Protein AF-A0A6M2CZ89-F1 (afdb_monomer)

Organism: Rhipicephalus microplus (NCBI:txid6941)

InterPro domains:
  IPR013087 Zinc finger C2H2-type [PF00096] (22-44)
  IPR013087 Zinc finger C2H2-type [PF00096] (50-72)
  IPR013087 Zinc finger C2H2-type [PF00096] (78-100)
  IPR013087 Zinc finger C2H2-type [PF00096] (106-126)
  IPR013087 Zinc finger C2H2-type [PS00028] (24-44)
  IPR013087 Zinc finger C2H2-type [PS00028] (52-72)
  IPR013087 Zinc finger C2H2-type [PS00028] (80-100)
  IPR013087 Zinc finger C2H2-type [PS50157] (22-49)
  IPR013087 Zinc finger C2H2-type [PS50157] (50-77)
  IPR013087 Zinc finger C2H2-type [PS50157] (78-105)
  IPR013087 Zinc finger C2H2-type [SM00355] (22-44)
  IPR013087 Zinc finger C2H2-type [SM00355] (50-72)
  IPR013087 Zinc finger C2H2-type [SM00355] (78-100)
  IPR013087 Zinc finger C2H2-type [SM00355] (106-126)
  IPR036236 Zinc finger C2H2 superfamily [SSF57667] (21-72)
  IPR036236 Zinc finger C2H2 superfamily [SSF57667] (58-115)

Sequence (134 aa):
SRIRRVMRVHLRKHTGEEPPTFPCHLCPAVFNHDCDLKRHLRSHIGERPYSCTHCTSSFTQRCHLKVHLRTHTGERPYSCVYCPASFTSKYTLTTHLRGHTGERPFSCVHCGSTFMKKYNLKMHI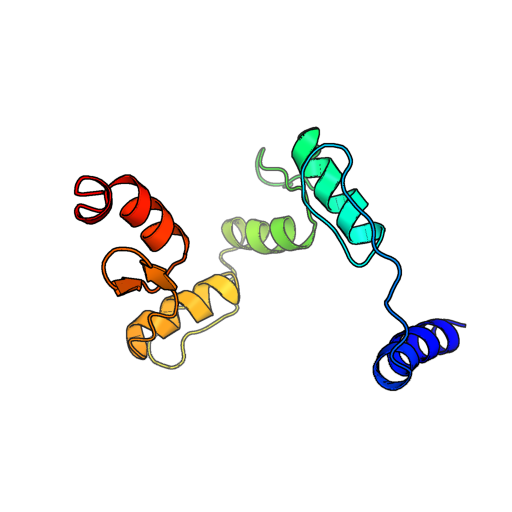SRCPALKES

Radius of gyration: 20.23 Å; Cα contacts (8 Å, |Δi|>4): 137; chains: 1; bounding box: 37×48×46 Å

Solvent-accessible surface area (backbone atoms only — not comparable to full-atom values): 8166 Å² total; per-residue (Å²): 109,75,63,60,56,51,50,56,61,55,50,44,77,74,66,77,57,81,72,71,71,32,70,47,94,88,48,96,54,71,27,80,42,67,70,56,38,59,55,51,51,29,71,78,76,66,50,40,87,32,66,48,95,88,50,93,56,58,20,74,42,66,69,57,38,57,44,52,52,25,74,78,72,66,51,43,89,33,67,49,94,88,49,95,56,57,21,59,39,68,68,61,39,58,54,52,50,24,71,77,72,64,50,43,89,35,64,39,92,74,72,65,54,66,23,69,42,66,67,58,42,57,61,44,62,81,65,39,69,61,66,76,79,108

Foldseek 3Di:
DVVVVVVVVVVCVVPVDDQDWDADPVDRDIHRDPVVNVLVVCVVVVDFPAADPVDRDGHSDPVVNQLVVCVVVVDFPAAAPVDRDGHSDPVVNQLVVCVVVVDFPDADPQPRDTHSDPVVNVVCNVVPPSVVVD

pLDDT: mean 90.33, std 11.33, range [54.0, 98.19]

Secondary structure (DSSP, 8-state):
-HHHHHHHHHHTTTS-PPPPPEE-SSSS-EESSHHHHHHHHHHHHT---EE-SSSS-EESSHHHHHHHHHHHH----EE-SSSS-EESSHHHHHHHHHHHH----EE-TTT--EESSHHHHHHHHTT-GGGS--

Mean predicted aligned error: 7.56 Å

Nearest PDB structures (foldseek):
  2i13-assembly1_A  TM=8.515E-01  e=3.099E-13  Mus musculus
  2i13-assembly2_B  TM=7.949E-01  e=3.777E-13  Mus musculus
  7eyi-assembly1_G  TM=7.674E-01  e=8.402E-12  Homo sapiens
  6ml6-assembly1_A  TM=7.335E-01  e=3.563E-12  Mus musculus
  5wjq-assembly1_D  TM=7.176E-01  e=6.945E-11  Mus musculus

Structure (mmCIF, N/CA/C/O backbone):
data_AF-A0A6M2CZ89-F1
#
_entry.id   AF-A0A6M2CZ89-F1
#
loop_
_atom_site.group_PDB
_atom_site.id
_atom_site.type_symbol
_atom_site.label_atom_id
_atom_site.label_alt_id
_atom_site.label_comp_id
_atom_site.label_asym_id
_atom_site.label_entity_id
_atom_s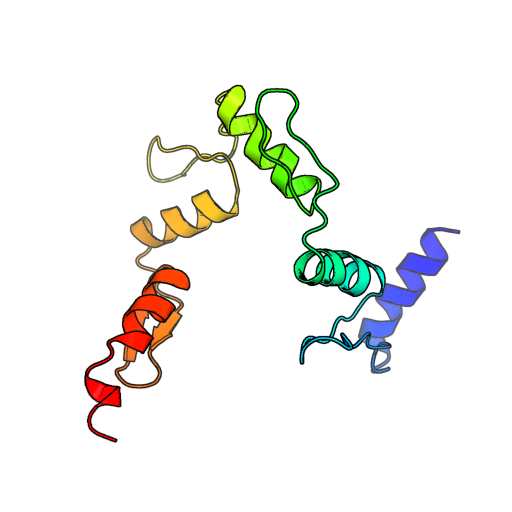ite.label_seq_id
_atom_site.pdbx_PDB_ins_code
_atom_site.Cartn_x
_atom_site.Cartn_y
_atom_site.Cartn_z
_atom_site.occupancy
_atom_site.B_iso_or_equiv
_atom_site.auth_seq_id
_atom_site.auth_comp_id
_atom_site.auth_asym_id
_atom_site.auth_atom_id
_atom_site.pdbx_PDB_model_num
ATOM 1 N N . SER A 1 1 ? -0.271 11.711 -32.537 1.00 56.84 1 SER A N 1
ATOM 2 C CA . SER A 1 1 ? -0.723 12.602 -31.447 1.00 56.84 1 SER A CA 1
ATOM 3 C C . SER A 1 1 ? -1.173 11.783 -30.238 1.00 56.84 1 SER A C 1
ATOM 5 O O . SER A 1 1 ? -1.659 10.665 -30.404 1.00 56.84 1 SER A O 1
ATOM 7 N N . ARG A 1 2 ? -1.014 12.321 -29.018 1.00 63.44 2 ARG A N 1
ATOM 8 C CA . ARG A 1 2 ? -1.422 11.686 -27.742 1.00 63.44 2 ARG A CA 1
ATOM 9 C C . ARG A 1 2 ? -2.893 11.238 -27.755 1.00 63.44 2 ARG A C 1
ATOM 11 O O . ARG A 1 2 ? -3.210 10.163 -27.259 1.00 63.44 2 ARG A O 1
ATOM 18 N N . ILE A 1 3 ? -3.743 12.009 -28.434 1.00 65.25 3 ILE A N 1
ATOM 19 C CA . ILE A 1 3 ? -5.179 11.763 -28.624 1.00 65.25 3 ILE A CA 1
ATOM 20 C C . ILE A 1 3 ? -5.444 10.457 -29.392 1.00 65.25 3 ILE A C 1
ATOM 22 O O . ILE A 1 3 ? -6.240 9.645 -28.937 1.00 65.25 3 ILE A O 1
ATOM 26 N N . ARG A 1 4 ? -4.717 10.178 -30.488 1.00 63.88 4 ARG A N 1
ATOM 27 C CA . ARG A 1 4 ? -4.871 8.916 -31.247 1.00 63.88 4 ARG A CA 1
ATOM 28 C C . ARG A 1 4 ? -4.528 7.676 -30.412 1.00 63.88 4 ARG A C 1
ATOM 30 O O . ARG A 1 4 ? -5.165 6.641 -30.568 1.00 63.88 4 ARG A O 1
ATOM 37 N N . ARG A 1 5 ? -3.539 7.770 -29.511 1.00 64.19 5 ARG A N 1
ATOM 38 C CA . ARG A 1 5 ? -3.163 6.660 -28.614 1.00 64.19 5 ARG A CA 1
ATOM 39 C C . ARG A 1 5 ? -4.236 6.409 -27.552 1.00 64.19 5 ARG A C 1
ATOM 41 O O . ARG A 1 5 ? -4.552 5.255 -27.296 1.00 64.19 5 ARG A O 1
ATOM 48 N N . VAL A 1 6 ? -4.801 7.470 -26.972 1.00 70.31 6 VAL A N 1
ATOM 49 C CA . VAL A 1 6 ? -5.890 7.369 -25.984 1.00 70.31 6 VAL A CA 1
ATOM 50 C C . VAL A 1 6 ? -7.164 6.818 -26.628 1.00 70.31 6 VAL A C 1
ATOM 52 O O . VAL A 1 6 ? -7.731 5.869 -26.098 1.00 70.31 6 VAL A O 1
ATOM 55 N N . MET A 1 7 ? -7.549 7.328 -27.804 1.00 69.75 7 MET A N 1
ATOM 56 C CA . MET A 1 7 ? -8.688 6.819 -28.580 1.00 69.75 7 MET A CA 1
ATOM 57 C C . MET A 1 7 ? -8.532 5.333 -28.914 1.00 69.75 7 MET A C 1
ATOM 59 O O . MET A 1 7 ? -9.449 4.564 -28.673 1.00 69.75 7 MET A O 1
ATOM 63 N N . ARG A 1 8 ? -7.355 4.883 -29.372 1.00 66.94 8 ARG A N 1
ATOM 64 C CA . ARG A 1 8 ? -7.114 3.457 -29.664 1.00 66.94 8 ARG A CA 1
ATOM 65 C C . ARG A 1 8 ? -7.288 2.557 -28.434 1.00 66.94 8 ARG A C 1
ATOM 67 O O . ARG A 1 8 ? -7.810 1.459 -28.554 1.00 66.94 8 ARG A O 1
ATOM 74 N N . VAL A 1 9 ? -6.852 3.009 -27.256 1.00 66.88 9 VAL A N 1
ATOM 75 C CA . VAL A 1 9 ? -7.020 2.257 -25.997 1.00 66.88 9 VAL A CA 1
ATOM 76 C C . VAL A 1 9 ? -8.476 2.279 -25.521 1.00 66.88 9 VAL A C 1
ATOM 78 O O . VAL A 1 9 ? -8.957 1.280 -24.999 1.00 66.88 9 VAL A O 1
ATOM 81 N N . HIS A 1 10 ? -9.181 3.395 -25.711 1.00 71.00 10 HIS A N 1
ATOM 82 C CA . HIS A 1 10 ? -10.603 3.522 -25.397 1.00 71.00 10 HIS A CA 1
ATOM 83 C C . HIS A 1 10 ? -11.468 2.623 -26.294 1.00 71.00 10 HIS A C 1
ATOM 85 O O . HIS A 1 10 ? -12.291 1.875 -25.780 1.00 71.00 10 HIS A O 1
ATOM 91 N N . LEU A 1 11 ? -11.221 2.628 -27.608 1.00 67.75 11 LEU A N 1
ATOM 92 C CA . LEU A 1 11 ? -11.979 1.846 -28.590 1.00 67.75 11 LEU A CA 1
ATOM 93 C C . LEU A 1 11 ? -11.863 0.331 -28.361 1.00 67.75 11 LEU A C 1
ATOM 95 O O . LEU A 1 11 ? -12.849 -0.372 -28.536 1.00 67.75 11 LEU A O 1
ATOM 99 N N . ARG A 1 12 ? -10.731 -0.165 -27.839 1.00 69.44 12 ARG A N 1
ATOM 100 C CA . ARG A 1 12 ? -10.567 -1.581 -27.445 1.00 69.44 12 ARG A CA 1
ATOM 101 C C . ARG A 1 12 ? -11.551 -2.055 -26.374 1.00 69.44 12 ARG A C 1
ATOM 103 O O . ARG A 1 12 ? -11.810 -3.246 -26.279 1.00 69.44 12 ARG A O 1
ATOM 110 N N . LYS A 1 13 ? -12.122 -1.145 -25.575 1.00 66.50 13 LYS A N 1
ATOM 111 C CA . LYS A 1 13 ? -13.181 -1.495 -24.611 1.00 66.50 13 LYS A CA 1
ATOM 112 C C . LYS A 1 13 ? -14.531 -1.762 -25.277 1.00 66.50 13 LYS A C 1
ATOM 114 O O . LYS A 1 13 ? -15.396 -2.350 -24.642 1.00 66.50 13 LYS A O 1
ATOM 119 N N . HIS A 1 14 ? -14.709 -1.310 -26.516 1.00 70.19 14 HIS A N 1
ATOM 120 C CA . HIS A 1 14 ? -15.950 -1.440 -27.273 1.00 70.19 14 HIS A CA 1
ATOM 121 C C . HIS A 1 14 ? -15.878 -2.531 -28.350 1.00 70.19 14 HIS A C 1
ATOM 123 O O . HIS A 1 14 ? -16.919 -3.030 -28.756 1.00 70.19 14 HIS A O 1
ATOM 129 N N . THR A 1 15 ? -14.681 -2.914 -28.807 1.00 69.06 15 THR A N 1
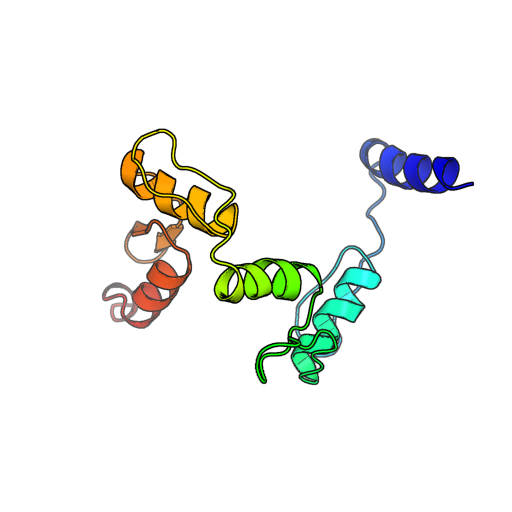ATOM 130 C CA . THR A 1 15 ? -14.503 -3.793 -29.978 1.00 69.06 15 THR A CA 1
ATOM 131 C C . THR A 1 15 ? -14.283 -5.273 -29.661 1.00 69.06 15 THR A C 1
ATOM 133 O O . THR A 1 15 ? -14.170 -6.062 -30.590 1.00 69.06 15 THR A O 1
ATOM 136 N N . GLY A 1 16 ? -14.207 -5.677 -28.386 1.00 65.12 16 GLY A N 1
ATOM 137 C CA . GLY A 1 16 ? -14.049 -7.090 -28.000 1.00 65.12 16 GLY A CA 1
ATOM 138 C C . GLY A 1 16 ? -12.713 -7.739 -28.400 1.00 65.12 16 GLY A C 1
ATOM 139 O O . GLY A 1 16 ? -12.527 -8.926 -28.161 1.00 65.12 16 GLY A O 1
ATOM 140 N N . GLU A 1 17 ? -11.777 -6.981 -28.980 1.00 71.06 17 GLU A N 1
ATOM 141 C CA . GLU A 1 17 ? -10.423 -7.458 -29.271 1.00 71.06 17 GLU A CA 1
ATOM 142 C C . GLU A 1 17 ? -9.673 -7.731 -27.964 1.00 71.06 17 G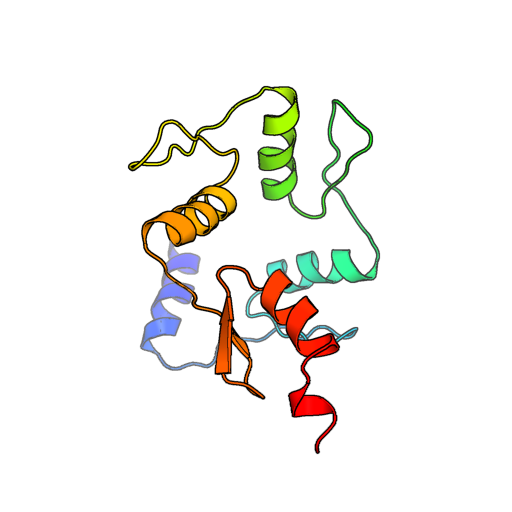LU A C 1
ATOM 144 O O . GLU A 1 17 ? -9.474 -6.817 -27.151 1.00 71.06 17 GLU A O 1
ATOM 149 N N . GLU A 1 18 ? -9.219 -8.972 -27.771 1.00 68.25 18 GLU A N 1
ATOM 150 C CA . GLU A 1 18 ? -8.368 -9.300 -26.632 1.00 68.25 18 GLU A CA 1
ATOM 151 C C . GLU A 1 18 ? -7.066 -8.483 -26.705 1.00 68.25 18 GLU A C 1
ATOM 153 O O . GLU A 1 18 ? -6.347 -8.511 -27.711 1.00 68.25 18 GLU A O 1
ATOM 158 N N . PRO A 1 19 ? -6.750 -7.690 -25.667 1.00 74.06 19 PRO A N 1
ATOM 159 C CA . PRO A 1 19 ? -5.564 -6.857 -25.683 1.00 74.06 19 PRO A CA 1
ATOM 160 C C . PRO A 1 19 ? -4.296 -7.724 -25.646 1.00 74.06 19 PRO A C 1
ATOM 162 O O . PRO A 1 19 ? -4.279 -8.759 -24.982 1.00 74.06 19 PRO A O 1
ATOM 165 N N . PRO A 1 20 ? -3.198 -7.281 -26.289 1.00 81.12 20 PRO A N 1
ATOM 166 C CA . PRO A 1 20 ? -1.928 -7.988 -26.206 1.00 81.12 20 PRO A CA 1
ATOM 167 C C . PRO A 1 20 ? -1.486 -8.113 -24.747 1.00 81.12 20 PRO A C 1
ATOM 169 O O . PRO A 1 20 ? -1.457 -7.121 -24.009 1.00 81.12 20 PRO A O 1
ATOM 172 N N . THR A 1 21 ? -1.140 -9.336 -24.357 1.00 91.12 21 THR A N 1
ATOM 173 C CA . THR A 1 21 ? -0.639 -9.673 -23.027 1.00 91.12 21 THR A CA 1
ATOM 174 C C . THR A 1 21 ? 0.887 -9.764 -23.032 1.00 91.12 21 THR A C 1
ATOM 176 O O . THR A 1 21 ? 1.530 -9.982 -24.057 1.00 91.12 21 THR A O 1
ATOM 179 N N . PHE A 1 22 ? 1.480 -9.550 -21.863 1.00 93.38 22 PHE A N 1
ATOM 180 C CA . PHE A 1 22 ? 2.920 -9.498 -21.643 1.00 93.38 22 PHE A CA 1
ATOM 181 C C . PHE A 1 22 ? 3.258 -10.454 -20.491 1.00 93.38 22 PHE A C 1
ATOM 183 O O . PHE A 1 22 ? 3.198 -10.044 -19.326 1.00 93.38 22 PHE A O 1
ATOM 190 N N . PRO A 1 23 ? 3.536 -11.738 -20.774 1.00 94.94 23 PRO A N 1
ATOM 191 C CA . PRO A 1 23 ? 3.875 -12.716 -19.746 1.00 94.94 23 PRO A CA 1
ATOM 192 C C . PRO A 1 23 ? 5.283 -12.479 -19.190 1.00 94.94 23 PRO A C 1
ATOM 194 O O . PRO A 1 23 ? 6.205 -12.085 -19.907 1.00 94.94 23 PRO A O 1
ATOM 197 N N . CYS A 1 24 ? 5.462 -12.734 -17.896 1.00 96.12 24 CYS A N 1
ATOM 198 C CA . CYS A 1 24 ? 6.783 -12.826 -17.292 1.00 96.12 24 CYS A CA 1
ATOM 199 C C . CYS A 1 24 ? 7.413 -14.186 -17.615 1.00 96.12 24 CYS A C 1
ATOM 201 O O . CYS A 1 24 ? 6.757 -15.216 -17.533 1.00 96.12 24 CYS A O 1
ATOM 203 N N . HIS A 1 25 ? 8.704 -14.200 -17.944 1.00 94.94 25 HIS A N 1
ATOM 204 C CA . HIS A 1 25 ? 9.451 -15.438 -18.196 1.00 94.94 25 HIS A CA 1
ATOM 205 C C . HIS A 1 25 ? 10.021 -16.069 -16.912 1.00 94.94 25 HIS A C 1
ATOM 207 O O . HIS A 1 25 ? 10.519 -17.186 -16.950 1.00 94.94 25 HIS A O 1
ATOM 213 N N . LEU A 1 26 ? 9.963 -15.359 -15.778 1.00 95.94 26 LEU A N 1
ATOM 214 C CA . LEU A 1 26 ? 10.508 -15.801 -14.486 1.00 95.94 26 LEU A CA 1
ATOM 215 C C . LEU A 1 26 ? 9.427 -16.275 -13.505 1.00 95.94 26 LEU A C 1
ATOM 217 O O . LEU A 1 26 ? 9.748 -16.852 -12.468 1.00 95.94 26 LEU A O 1
ATOM 221 N N . CYS A 1 27 ? 8.148 -16.005 -13.781 1.00 96.25 27 CYS A N 1
ATOM 222 C CA . CYS A 1 27 ? 7.031 -16.479 -12.968 1.00 96.25 27 CYS A CA 1
ATOM 223 C C . CYS A 1 27 ? 5.713 -16.491 -13.763 1.00 96.25 27 CYS A C 1
ATOM 225 O O . CYS A 1 27 ? 5.643 -15.874 -14.822 1.00 96.25 27 CYS A O 1
ATOM 227 N N . PRO A 1 28 ? 4.632 -17.098 -13.234 1.00 96.19 28 PRO A N 1
ATOM 228 C CA . PRO A 1 28 ? 3.335 -17.168 -13.920 1.00 96.19 28 PRO A CA 1
ATOM 229 C C . PRO A 1 28 ? 2.592 -15.829 -14.100 1.00 96.19 28 PRO A C 1
ATOM 231 O O . PRO A 1 28 ? 1.436 -15.824 -14.517 1.00 96.19 28 PRO A O 1
ATOM 234 N N . ALA A 1 29 ? 3.184 -14.689 -13.727 1.00 95.62 29 ALA A N 1
ATOM 235 C CA . ALA A 1 29 ? 2.511 -13.397 -13.806 1.00 95.62 29 ALA A CA 1
ATOM 236 C C . ALA A 1 29 ? 2.356 -12.926 -15.261 1.00 95.62 29 ALA A C 1
ATOM 238 O O . ALA A 1 29 ? 3.308 -12.949 -16.040 1.00 95.62 29 ALA A O 1
ATOM 239 N N . VAL A 1 30 ? 1.166 -12.423 -15.600 1.00 94.50 30 VAL A N 1
ATOM 240 C CA . VAL A 1 30 ? 0.841 -11.866 -16.920 1.00 94.50 30 VAL A CA 1
ATOM 241 C C . VAL A 1 30 ? 0.359 -10.427 -16.763 1.00 94.50 30 VAL A C 1
ATOM 243 O O . VAL A 1 30 ? -0.395 -10.109 -15.842 1.00 94.50 30 VAL A O 1
ATOM 246 N N . PHE A 1 31 ? 0.808 -9.546 -17.656 1.00 93.19 31 PHE A N 1
ATOM 247 C CA . PHE A 1 31 ? 0.517 -8.114 -17.619 1.00 93.19 31 PHE A CA 1
ATOM 248 C C . PHE A 1 31 ? -0.193 -7.656 -18.891 1.00 93.19 31 PHE A C 1
ATOM 250 O O . PHE A 1 31 ? 0.020 -8.204 -19.964 1.00 93.19 31 PHE A O 1
ATOM 257 N N . ASN A 1 32 ? -0.992 -6.595 -18.789 1.00 88.38 32 ASN A N 1
ATOM 258 C CA . ASN A 1 32 ? -1.709 -6.017 -19.936 1.00 88.38 32 ASN A CA 1
ATOM 259 C C . ASN A 1 32 ? -0.921 -4.886 -20.621 1.00 88.38 32 ASN A C 1
ATOM 261 O O . ASN A 1 32 ? -1.330 -4.360 -21.660 1.00 88.38 32 ASN A O 1
ATOM 265 N N . HIS A 1 33 ? 0.213 -4.486 -20.036 1.00 87.94 33 HIS A N 1
ATOM 266 C CA . HIS A 1 33 ? 1.099 -3.459 -20.570 1.00 87.94 33 HIS A CA 1
ATOM 267 C C . HIS A 1 33 ? 2.575 -3.832 -20.376 1.00 87.94 33 HIS A C 1
ATOM 269 O O . HIS A 1 33 ? 2.987 -4.248 -19.295 1.00 87.94 33 HIS A O 1
ATOM 275 N N . ASP A 1 34 ? 3.393 -3.571 -21.398 1.00 89.12 34 ASP A N 1
ATOM 276 C CA . ASP A 1 34 ? 4.855 -3.743 -21.364 1.00 89.12 34 ASP A CA 1
ATOM 277 C C . ASP A 1 34 ? 5.522 -2.982 -20.203 1.00 89.12 34 ASP A C 1
ATOM 279 O O . ASP A 1 34 ? 6.421 -3.495 -19.537 1.00 89.12 34 ASP A O 1
ATOM 283 N N . CYS A 1 35 ? 5.055 -1.767 -19.897 1.00 90.88 35 CYS A N 1
ATOM 284 C CA . CYS A 1 35 ? 5.599 -0.993 -18.780 1.00 90.88 35 CYS A CA 1
ATOM 285 C C . CYS A 1 35 ? 5.346 -1.657 -17.417 1.00 90.88 35 CYS A C 1
ATOM 287 O O . CYS A 1 35 ? 6.164 -1.507 -16.505 1.00 90.88 35 CYS A O 1
ATOM 289 N N . ASP A 1 36 ? 4.248 -2.403 -17.280 1.00 93.00 36 ASP A N 1
ATOM 290 C CA . ASP A 1 36 ? 3.935 -3.150 -16.067 1.00 93.00 36 ASP A CA 1
ATOM 291 C C . ASP A 1 36 ? 4.827 -4.382 -15.941 1.00 93.00 36 ASP A C 1
ATOM 293 O O . ASP A 1 36 ? 5.383 -4.597 -14.863 1.00 93.00 36 ASP A O 1
ATOM 297 N N . LEU A 1 37 ? 5.055 -5.108 -17.045 1.00 94.81 37 LEU A N 1
ATOM 298 C CA . LEU A 1 37 ? 6.013 -6.213 -17.095 1.00 94.81 37 LEU A CA 1
ATOM 299 C C . LEU A 1 37 ? 7.425 -5.731 -16.734 1.00 94.81 37 LEU A C 1
ATOM 301 O O . LEU A 1 37 ? 8.038 -6.272 -15.820 1.00 94.81 37 LEU A O 1
ATOM 305 N N . LYS A 1 38 ? 7.928 -4.663 -17.366 1.00 93.38 38 LYS A N 1
ATOM 306 C CA . LYS A 1 38 ? 9.256 -4.092 -17.062 1.00 93.38 38 LYS A CA 1
ATOM 307 C C . LYS A 1 38 ? 9.405 -3.716 -15.592 1.00 93.38 38 LYS A C 1
ATOM 309 O O . LYS A 1 38 ? 10.420 -4.002 -14.965 1.00 93.38 38 LYS A O 1
ATOM 314 N N . ARG A 1 39 ? 8.376 -3.093 -15.018 1.00 94.50 39 ARG A N 1
ATOM 315 C CA . ARG A 1 39 ? 8.345 -2.745 -13.594 1.00 94.50 39 ARG A CA 1
ATOM 316 C C . ARG A 1 39 ? 8.310 -3.980 -12.697 1.00 94.50 39 ARG A C 1
ATOM 318 O O . ARG A 1 39 ? 8.930 -3.962 -11.638 1.00 94.50 39 ARG A O 1
ATOM 325 N N . HIS A 1 40 ? 7.585 -5.019 -13.094 1.00 95.06 40 HIS A N 1
ATOM 326 C CA . HIS A 1 40 ? 7.547 -6.292 -12.388 1.00 95.06 40 HIS A CA 1
ATOM 327 C C . HIS A 1 40 ? 8.898 -7.014 -12.433 1.00 95.06 40 HIS A C 1
ATOM 329 O O . HIS A 1 40 ? 9.336 -7.502 -11.395 1.00 95.06 40 HIS A O 1
ATOM 335 N N . LEU A 1 41 ? 9.602 -7.008 -13.568 1.00 95.75 41 LEU A N 1
ATOM 336 C CA . LEU A 1 41 ? 10.922 -7.636 -13.701 1.00 95.75 41 LEU A CA 1
ATOM 337 C C . LEU A 1 41 ? 11.936 -7.098 -12.682 1.00 95.75 41 LEU A C 1
ATOM 339 O O . LEU A 1 41 ? 12.739 -7.866 -12.159 1.00 95.75 41 LEU A O 1
ATOM 343 N N . ARG A 1 42 ? 11.823 -5.824 -12.281 1.00 95.69 42 ARG A N 1
ATOM 344 C CA . ARG A 1 42 ? 12.628 -5.247 -11.188 1.00 95.69 42 ARG A CA 1
ATOM 345 C C . ARG A 1 42 ? 12.523 -6.016 -9.874 1.00 95.69 42 ARG A C 1
ATOM 347 O O . ARG A 1 42 ? 13.467 -6.020 -9.094 1.00 95.69 42 ARG A O 1
ATOM 354 N N . SER A 1 43 ? 11.382 -6.655 -9.612 1.00 93.81 43 SER A N 1
ATOM 355 C CA . SER A 1 43 ? 11.183 -7.459 -8.403 1.00 93.81 43 SER A CA 1
ATOM 356 C C . SER A 1 43 ? 11.95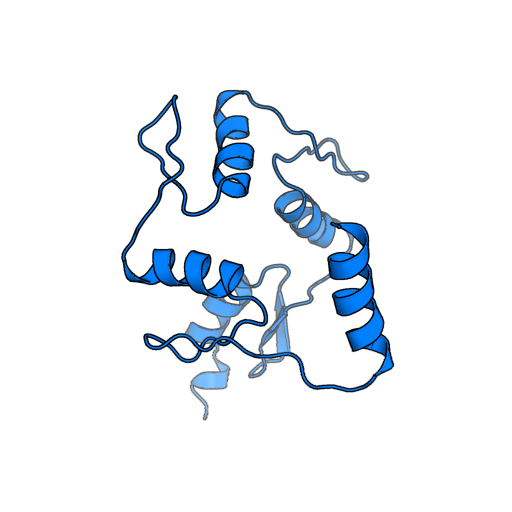8 -8.777 -8.417 1.00 93.81 43 SER A C 1
ATOM 358 O O . SER A 1 43 ? 12.291 -9.267 -7.345 1.00 93.81 43 SER A O 1
ATOM 360 N N . HIS A 1 44 ? 12.293 -9.308 -9.597 1.00 95.06 44 HIS A N 1
ATOM 361 C CA . HIS A 1 44 ? 13.116 -10.510 -9.722 1.00 95.06 44 HIS A CA 1
ATOM 362 C C . HIS A 1 44 ? 14.602 -10.213 -9.514 1.00 95.06 44 HIS A C 1
ATOM 364 O O . HIS A 1 44 ? 15.279 -10.951 -8.810 1.00 95.06 44 HIS A O 1
ATOM 370 N N . ILE A 1 45 ? 15.096 -9.115 -10.089 1.00 94.38 45 ILE A N 1
ATOM 371 C CA . ILE A 1 45 ? 16.517 -8.728 -10.013 1.00 94.38 45 ILE A CA 1
ATOM 372 C C . ILE A 1 45 ? 16.848 -7.832 -8.810 1.00 94.38 45 ILE A C 1
ATOM 374 O O . ILE A 1 45 ? 17.997 -7.453 -8.614 1.00 94.38 45 ILE A O 1
ATOM 378 N N . GLY A 1 46 ? 15.843 -7.442 -8.021 1.00 93.44 46 GLY A N 1
ATOM 379 C CA . GLY A 1 46 ? 16.023 -6.569 -6.859 1.00 93.44 46 GLY A CA 1
ATOM 380 C C . GLY A 1 46 ? 16.336 -5.104 -7.192 1.00 93.44 46 GLY A C 1
ATOM 381 O O . GLY A 1 46 ? 16.743 -4.356 -6.305 1.00 93.44 46 GLY A O 1
ATOM 382 N N . GLU A 1 47 ? 16.129 -4.661 -8.436 1.00 95.75 47 GLU A N 1
ATOM 383 C CA . GLU A 1 47 ? 16.417 -3.289 -8.864 1.00 95.75 47 GLU A CA 1
ATOM 384 C C . GLU A 1 47 ? 15.465 -2.294 -8.179 1.00 95.75 47 GLU A C 1
ATOM 386 O O . GLU A 1 47 ? 14.238 -2.375 -8.296 1.00 95.75 47 GLU A O 1
ATOM 391 N N . ARG A 1 48 ? 16.023 -1.302 -7.477 1.00 96.00 48 ARG A N 1
ATOM 392 C CA . ARG A 1 48 ? 15.258 -0.273 -6.751 1.00 96.00 48 ARG A CA 1
ATOM 393 C C . ARG A 1 48 ? 15.736 1.129 -7.149 1.00 96.00 48 ARG A C 1
ATOM 395 O O . ARG A 1 48 ? 16.413 1.770 -6.355 1.00 96.00 48 ARG A O 1
ATOM 402 N N . PRO A 1 49 ? 15.368 1.633 -8.346 1.00 95.94 49 PRO A N 1
ATOM 403 C CA . PRO A 1 49 ? 15.950 2.858 -8.915 1.00 95.94 49 PRO A CA 1
ATOM 404 C C . PRO A 1 49 ? 15.624 4.150 -8.160 1.00 95.94 49 PRO A C 1
ATOM 406 O O . PRO A 1 49 ? 16.166 5.205 -8.471 1.00 95.94 49 PRO A O 1
ATOM 409 N N . TYR A 1 50 ? 14.662 4.111 -7.237 1.00 97.75 50 TYR A N 1
ATOM 410 C CA . TYR A 1 50 ? 14.150 5.299 -6.566 1.00 97.75 50 TYR A CA 1
ATOM 411 C C . TYR A 1 50 ? 14.626 5.328 -5.117 1.00 97.75 50 TYR A C 1
ATOM 413 O O . TYR A 1 50 ? 13.963 4.772 -4.241 1.00 97.75 50 TYR A O 1
ATOM 421 N N . SER A 1 51 ? 15.757 5.978 -4.876 1.00 97.94 51 SER A N 1
ATOM 422 C CA . SER A 1 51 ? 16.377 6.089 -3.552 1.00 97.94 51 SER A CA 1
ATOM 423 C C . SER A 1 51 ? 15.828 7.267 -2.749 1.00 97.94 51 SER A C 1
ATOM 425 O O . SER A 1 51 ? 15.470 8.307 -3.305 1.00 97.94 51 SER A O 1
ATOM 427 N N . CYS A 1 52 ? 15.747 7.102 -1.431 1.00 98.06 52 CYS A N 1
ATOM 428 C CA . CYS A 1 52 ? 15.450 8.183 -0.504 1.00 98.06 52 CYS A CA 1
ATOM 429 C C . CYS A 1 52 ? 16.683 9.069 -0.302 1.00 98.06 52 CYS A C 1
ATOM 431 O O . CYS A 1 52 ? 17.802 8.579 -0.206 1.00 98.06 52 CYS A O 1
ATOM 433 N N . THR A 1 53 ? 16.472 10.380 -0.206 1.00 97.06 53 THR A N 1
ATOM 434 C CA . THR A 1 53 ? 17.535 11.358 0.072 1.00 97.06 53 THR A CA 1
ATOM 435 C C . THR A 1 53 ? 17.849 11.494 1.562 1.00 97.06 53 THR A C 1
ATOM 437 O O . THR A 1 53 ? 18.865 12.077 1.915 1.00 97.06 53 THR A O 1
ATOM 440 N N . HIS A 1 54 ? 16.983 10.980 2.440 1.00 96.62 54 HIS A N 1
ATOM 441 C CA . HIS A 1 54 ? 17.104 11.121 3.896 1.00 96.62 54 HIS A CA 1
ATOM 442 C C . HIS A 1 54 ? 17.506 9.821 4.609 1.00 96.62 54 HIS A C 1
ATOM 444 O O . HIS A 1 54 ? 17.787 9.844 5.804 1.00 96.62 54 HIS A O 1
ATOM 450 N N . CYS A 1 55 ? 17.501 8.678 3.918 1.00 97.12 55 CYS A N 1
ATOM 451 C CA . CYS A 1 55 ? 17.914 7.389 4.474 1.00 97.12 55 CYS A CA 1
ATOM 452 C C . CYS A 1 55 ? 18.331 6.411 3.364 1.00 97.12 55 CYS A C 1
ATOM 454 O O . CYS A 1 55 ? 18.208 6.707 2.181 1.00 97.12 55 CYS A O 1
ATOM 456 N N . THR A 1 56 ? 18.767 5.207 3.738 1.00 97.12 56 THR A N 1
ATOM 457 C CA . THR A 1 56 ? 19.229 4.161 2.804 1.00 97.12 56 THR A CA 1
ATOM 458 C C . THR A 1 56 ? 18.097 3.427 2.069 1.00 97.12 56 THR A C 1
ATOM 460 O O . THR A 1 56 ? 18.346 2.548 1.240 1.00 97.12 56 THR A O 1
ATOM 463 N N . SER A 1 57 ? 16.834 3.767 2.348 1.00 97.56 57 SER A N 1
ATOM 464 C CA . SER A 1 57 ? 15.686 3.104 1.727 1.00 97.56 57 SER A CA 1
ATOM 465 C C . SER A 1 57 ? 15.596 3.422 0.238 1.00 97.56 57 SER A C 1
ATOM 467 O O . SER A 1 57 ? 15.610 4.580 -0.168 1.00 97.56 57 SER A O 1
ATOM 469 N N . SER A 1 58 ? 15.412 2.386 -0.577 1.00 97.31 58 SER A N 1
ATOM 470 C CA . SER A 1 58 ? 15.190 2.514 -2.022 1.00 97.31 58 SER A CA 1
ATOM 471 C C . SER A 1 58 ? 13.910 1.797 -2.442 1.00 97.31 58 SER A C 1
ATOM 473 O O . SER A 1 58 ? 13.426 0.909 -1.741 1.00 97.31 58 SER A O 1
ATOM 475 N N . PHE A 1 59 ? 13.321 2.150 -3.582 1.00 96.94 59 PHE A N 1
ATOM 476 C CA . PHE A 1 59 ? 12.020 1.641 -4.024 1.00 96.94 59 PHE A CA 1
ATOM 477 C C . PHE A 1 59 ? 12.031 1.263 -5.504 1.00 96.94 59 PHE A C 1
ATOM 479 O O . PHE A 1 59 ? 12.7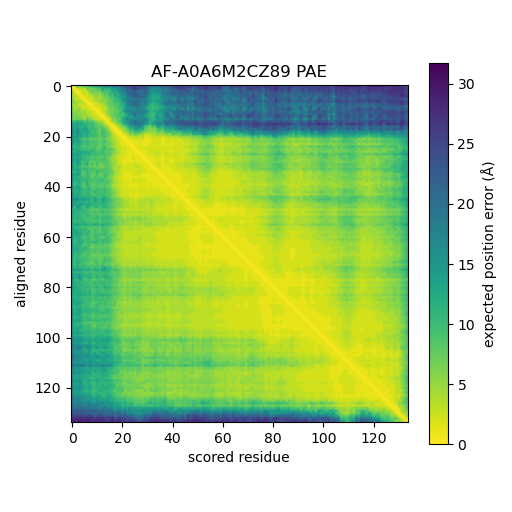26 1.862 -6.318 1.00 96.94 59 PHE A O 1
ATOM 486 N N . THR A 1 60 ? 11.201 0.285 -5.870 1.00 95.81 60 THR A N 1
ATOM 487 C CA . THR A 1 60 ? 11.005 -0.151 -7.265 1.00 95.81 60 THR A CA 1
ATOM 488 C C . THR A 1 60 ? 10.141 0.823 -8.076 1.00 95.81 60 THR A C 1
ATOM 490 O O . THR A 1 60 ? 10.153 0.793 -9.310 1.00 95.81 60 THR A O 1
ATOM 493 N N . GLN A 1 61 ? 9.381 1.695 -7.394 1.00 94.88 61 GLN A N 1
ATOM 494 C CA . GLN A 1 61 ? 8.446 2.647 -7.998 1.00 94.88 61 GLN A CA 1
ATOM 495 C C . GLN A 1 61 ? 8.524 4.030 -7.343 1.00 94.88 61 GLN A C 1
ATOM 497 O O . GLN A 1 61 ? 8.570 4.150 -6.117 1.00 94.88 61 GLN A O 1
ATOM 502 N N . ARG A 1 62 ? 8.412 5.084 -8.161 1.00 95.50 62 ARG A N 1
ATOM 503 C CA . ARG A 1 62 ? 8.434 6.485 -7.709 1.00 95.50 62 ARG A CA 1
ATOM 504 C C . ARG A 1 62 ? 7.292 6.834 -6.750 1.00 95.50 62 ARG A C 1
ATOM 506 O O . ARG A 1 62 ? 7.489 7.615 -5.825 1.00 95.50 62 ARG A O 1
ATOM 513 N N . CYS A 1 63 ? 6.097 6.272 -6.945 1.00 94.62 63 CYS A N 1
ATOM 514 C CA . CYS A 1 63 ? 4.958 6.516 -6.052 1.00 94.62 63 CYS A CA 1
ATOM 515 C C . CYS A 1 63 ? 5.217 6.000 -4.628 1.00 94.62 63 CYS A C 1
ATOM 517 O O . CYS A 1 63 ? 4.827 6.659 -3.668 1.00 94.62 63 CYS A O 1
ATOM 519 N N . HIS A 1 64 ? 5.917 4.870 -4.488 1.00 96.25 64 HIS A N 1
ATOM 520 C CA . HIS A 1 64 ? 6.295 4.321 -3.187 1.00 96.25 64 HIS A CA 1
ATOM 521 C C . HIS A 1 64 ? 7.335 5.202 -2.498 1.00 96.25 64 HIS A C 1
ATOM 523 O O . HIS A 1 64 ? 7.163 5.504 -1.322 1.00 96.25 64 HIS A O 1
ATOM 529 N N . LEU A 1 65 ? 8.333 5.702 -3.240 1.00 97.56 65 LEU A N 1
ATOM 530 C CA . LEU A 1 65 ? 9.264 6.705 -2.717 1.00 97.56 65 LEU A CA 1
ATOM 531 C C . LEU A 1 65 ? 8.514 7.961 -2.245 1.00 97.56 65 LEU A C 1
ATOM 533 O O . LEU A 1 65 ? 8.747 8.425 -1.138 1.00 97.56 65 LEU A O 1
ATOM 537 N N . LYS A 1 66 ? 7.565 8.487 -3.032 1.00 96.81 66 LYS A N 1
ATOM 538 C CA . LYS A 1 66 ? 6.787 9.678 -2.644 1.00 96.81 66 LYS A CA 1
ATOM 539 C C . LYS A 1 66 ? 6.012 9.472 -1.339 1.00 96.81 66 LYS A C 1
ATOM 541 O O . LYS A 1 66 ? 6.002 10.360 -0.497 1.00 96.81 66 LYS A O 1
ATOM 546 N N . VAL A 1 67 ? 5.362 8.319 -1.166 1.00 97.19 67 VAL A N 1
ATOM 547 C CA . VAL A 1 67 ? 4.666 7.995 0.091 1.00 97.19 67 VAL A CA 1
ATOM 548 C C . VAL A 1 67 ? 5.662 7.818 1.236 1.00 97.19 67 VAL A C 1
ATOM 550 O O . VAL A 1 67 ? 5.383 8.268 2.340 1.00 97.19 67 VAL A O 1
ATOM 553 N N . HIS A 1 68 ? 6.818 7.204 0.984 1.00 97.12 68 HIS A N 1
ATOM 554 C CA . HIS A 1 68 ? 7.874 7.061 1.981 1.00 97.12 68 HIS A CA 1
ATOM 555 C C . HIS A 1 68 ? 8.438 8.410 2.431 1.00 97.12 68 HIS A C 1
ATOM 557 O O . HIS A 1 68 ? 8.593 8.612 3.622 1.00 97.12 68 HIS A O 1
ATOM 563 N N . LEU A 1 69 ? 8.665 9.372 1.533 1.00 97.81 69 LEU A N 1
ATOM 564 C CA . LEU A 1 69 ? 9.172 10.698 1.916 1.00 97.81 69 LEU A CA 1
ATOM 565 C C . LEU A 1 69 ? 8.280 11.399 2.955 1.00 97.81 69 LEU A C 1
ATOM 567 O O . LEU A 1 69 ? 8.777 12.153 3.787 1.00 97.81 69 LEU A O 1
ATOM 571 N N . ARG A 1 70 ? 6.983 11.075 2.992 1.00 97.38 70 ARG A N 1
ATOM 572 C CA . ARG A 1 70 ? 6.058 11.569 4.020 1.00 97.38 70 ARG A CA 1
ATOM 573 C C . ARG A 1 70 ? 6.383 11.094 5.435 1.00 97.38 70 ARG A C 1
ATOM 575 O O . ARG A 1 70 ? 5.947 11.722 6.390 1.00 97.38 70 ARG A O 1
ATOM 582 N N . THR A 1 71 ? 7.139 10.008 5.601 1.00 96.25 71 THR A N 1
ATOM 583 C CA . THR A 1 71 ? 7.609 9.576 6.926 1.00 96.25 71 THR A CA 1
ATOM 584 C C . THR A 1 71 ? 8.707 10.480 7.468 1.00 96.25 71 THR A C 1
ATOM 586 O O . THR A 1 71 ? 8.882 10.535 8.677 1.00 96.25 71 THR A O 1
ATOM 589 N N . HIS A 1 72 ? 9.428 11.188 6.595 1.00 97.19 72 HIS A N 1
ATOM 590 C CA . HIS A 1 72 ? 10.422 12.180 7.001 1.00 97.19 72 HIS A CA 1
ATOM 591 C C . HIS A 1 72 ? 9.782 13.544 7.270 1.00 97.19 72 HIS A C 1
ATOM 593 O O . HIS A 1 72 ? 10.173 14.220 8.212 1.00 97.19 72 HIS A O 1
ATOM 599 N N . THR A 1 73 ? 8.781 13.939 6.477 1.00 96.12 73 THR A N 1
ATOM 600 C CA . THR A 1 73 ? 8.114 15.245 6.630 1.00 96.12 73 THR A CA 1
ATOM 601 C C . THR A 1 73 ? 6.962 15.243 7.633 1.00 96.12 73 THR A C 1
ATOM 603 O O . THR A 1 73 ? 6.510 16.305 8.045 1.00 96.12 73 THR A O 1
ATOM 606 N N . GLY A 1 74 ? 6.432 14.070 7.989 1.00 95.94 74 GLY A N 1
ATOM 607 C CA . GLY A 1 74 ? 5.223 13.948 8.805 1.00 95.94 74 GLY A CA 1
ATOM 608 C C . GLY A 1 74 ? 3.917 14.255 8.056 1.00 95.94 74 GLY A C 1
ATOM 609 O O . GLY A 1 74 ? 2.857 14.268 8.677 1.00 95.94 74 GLY A O 1
ATOM 610 N N . GLU A 1 75 ? 3.949 14.472 6.735 1.00 97.44 75 GLU A N 1
ATOM 611 C CA . GLU A 1 75 ? 2.760 14.793 5.932 1.00 97.44 75 GLU A CA 1
ATOM 612 C C . GLU A 1 75 ? 1.748 13.628 5.933 1.00 97.44 75 GLU A C 1
ATOM 614 O O . GLU A 1 75 ? 2.031 12.511 5.488 1.00 97.44 75 GLU A O 1
ATOM 619 N N . ARG A 1 76 ? 0.516 13.883 6.385 1.00 97.12 76 ARG A N 1
ATOM 620 C CA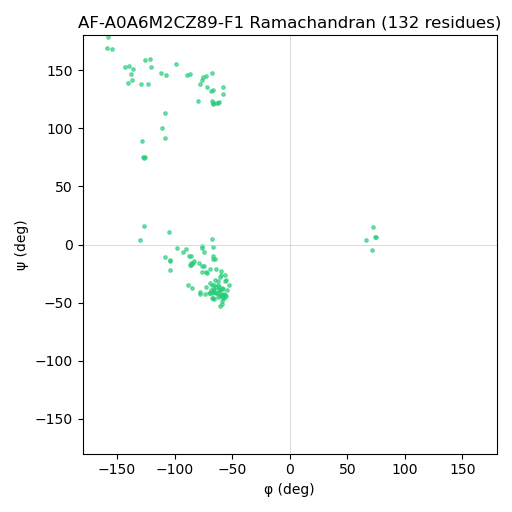 . ARG A 1 76 ? -0.564 12.881 6.444 1.00 97.12 76 ARG A CA 1
ATOM 621 C C . ARG A 1 76 ? -1.815 13.403 5.733 1.00 97.12 76 ARG A C 1
ATOM 623 O O . ARG A 1 76 ? -2.781 13.761 6.395 1.00 97.12 76 ARG A O 1
ATOM 630 N N . PRO A 1 77 ? -1.820 13.447 4.390 1.00 97.00 77 PRO A N 1
ATOM 631 C CA . PRO A 1 77 ? -2.843 14.163 3.626 1.00 97.00 77 PRO A CA 1
ATOM 632 C C . PRO A 1 77 ? -4.190 13.432 3.541 1.00 97.00 77 PRO A C 1
ATOM 634 O O . PRO A 1 77 ? -5.122 13.939 2.927 1.00 97.00 77 PRO A O 1
ATOM 637 N N . TYR A 1 78 ? -4.297 12.218 4.087 1.00 98.00 78 TYR A N 1
ATOM 638 C CA . TYR A 1 78 ? -5.519 11.420 4.034 1.00 98.00 78 TYR A CA 1
ATOM 639 C C . TYR A 1 78 ? -6.133 11.306 5.426 1.00 98.00 78 TYR A C 1
ATOM 641 O O . TYR A 1 78 ? -5.689 10.482 6.223 1.00 98.00 78 TYR A O 1
ATOM 649 N N . SER A 1 79 ? -7.150 12.110 5.711 1.00 98.19 79 SER A N 1
ATOM 650 C CA . SER A 1 79 ? -7.835 12.128 7.008 1.00 98.19 79 SER A CA 1
ATOM 651 C C . SER A 1 79 ? -9.005 11.144 7.054 1.00 98.19 79 SER A C 1
ATOM 653 O O . SER A 1 79 ? -9.675 10.903 6.048 1.00 98.19 79 SER A O 1
ATOM 655 N N . CYS A 1 80 ? -9.239 10.555 8.224 1.00 98.19 80 CYS A N 1
ATOM 656 C CA . CYS A 1 80 ? -10.442 9.786 8.506 1.00 98.19 80 CYS A CA 1
ATOM 657 C C . CYS A 1 80 ? -11.630 10.726 8.731 1.00 98.19 80 CYS A C 1
ATOM 659 O O . CYS A 1 80 ? -11.483 11.798 9.308 1.00 98.19 80 CYS A O 1
ATOM 661 N N . VAL A 1 81 ? -12.812 10.304 8.284 1.00 97.31 81 VAL A N 1
ATOM 662 C CA . VAL A 1 81 ? -14.062 11.059 8.474 1.00 97.31 81 VAL A CA 1
ATOM 663 C C . VAL A 1 81 ? -14.739 10.760 9.814 1.00 97.31 81 VAL A C 1
ATOM 665 O O . VAL A 1 81 ? -15.584 11.529 10.250 1.00 97.31 81 VAL A O 1
ATOM 668 N N . TYR A 1 82 ? -14.374 9.654 10.469 1.00 97.62 82 TYR A N 1
ATOM 669 C CA . TYR A 1 82 ? -14.998 9.192 11.715 1.00 97.62 82 TYR A CA 1
ATOM 670 C C . TYR A 1 82 ? -14.150 9.465 12.962 1.00 97.62 82 TYR A C 1
ATOM 672 O O . TYR A 1 82 ? -14.640 9.319 14.078 1.00 97.62 82 TYR A O 1
ATOM 680 N N . CYS A 1 83 ? -12.870 9.808 12.805 1.00 97.62 83 CYS A N 1
ATOM 681 C CA . CYS A 1 83 ? -11.977 10.091 13.925 1.00 97.62 83 CYS A CA 1
ATOM 682 C C . CYS A 1 83 ? -10.827 11.028 13.511 1.00 97.62 83 CYS A C 1
ATOM 684 O O . CYS A 1 83 ? -10.580 11.196 12.318 1.00 97.62 83 CYS A O 1
ATOM 686 N N . PRO A 1 84 ? -10.058 11.585 14.468 1.00 97.88 84 PRO A N 1
ATOM 687 C CA . PRO A 1 84 ? -8.940 12.494 14.175 1.00 97.88 84 PRO A CA 1
ATOM 688 C C . PRO A 1 84 ? -7.744 11.853 13.441 1.00 97.88 84 PRO A C 1
ATOM 690 O O . PRO A 1 84 ? -6.755 12.526 13.144 1.00 97.88 84 PRO A O 1
ATOM 693 N N . ALA A 1 85 ? -7.777 10.544 13.173 1.00 98.00 85 ALA A N 1
ATOM 694 C CA . ALA A 1 85 ? -6.661 9.839 12.558 1.00 98.00 85 ALA A CA 1
ATOM 695 C C . ALA A 1 85 ? -6.426 10.304 11.113 1.00 98.00 85 ALA A C 1
ATOM 697 O O . ALA A 1 85 ? -7.338 10.342 10.291 1.00 98.00 85 ALA A O 1
ATOM 698 N N . SER A 1 86 ? -5.168 10.585 10.776 1.00 97.75 86 SER A N 1
ATOM 699 C CA . SER A 1 86 ? -4.736 10.906 9.408 1.00 97.75 86 SER A CA 1
ATOM 700 C C . SER A 1 86 ? -3.668 9.924 8.934 1.00 97.75 86 SER A C 1
ATOM 702 O O . SER A 1 86 ? -3.017 9.273 9.750 1.00 97.75 86 SER A O 1
ATOM 704 N N . PHE A 1 87 ? -3.450 9.782 7.629 1.00 97.62 87 PHE A N 1
ATOM 705 C CA . PHE A 1 87 ? -2.609 8.736 7.042 1.00 97.62 87 PHE A CA 1
ATOM 706 C C . PHE A 1 87 ? -1.750 9.257 5.885 1.00 97.62 87 PHE A C 1
ATOM 708 O O . PHE A 1 87 ? -2.112 10.196 5.182 1.00 97.62 87 PHE A O 1
ATOM 715 N N . THR A 1 88 ? -0.610 8.602 5.653 1.00 97.00 88 THR A N 1
ATOM 716 C CA . THR A 1 88 ? 0.344 8.940 4.579 1.00 97.00 88 THR A CA 1
ATOM 717 C C . THR A 1 88 ? -0.087 8.436 3.197 1.00 97.00 88 THR A C 1
ATOM 719 O O . THR A 1 88 ? 0.439 8.891 2.179 1.00 97.00 88 THR A O 1
ATOM 722 N N . SER A 1 89 ? -1.042 7.500 3.126 1.00 96.44 89 SER A N 1
ATOM 723 C CA . SER A 1 89 ? -1.520 6.903 1.876 1.00 96.44 89 SER A CA 1
ATOM 724 C C . SER A 1 89 ? -3.027 6.632 1.901 1.00 96.44 89 SER A C 1
ATOM 726 O O . SER A 1 89 ? -3.602 6.349 2.952 1.00 96.44 89 SER A O 1
ATOM 728 N N . LYS A 1 90 ? -3.657 6.628 0.721 1.00 95.81 90 LYS A N 1
ATOM 729 C CA . LYS A 1 90 ? -5.066 6.236 0.574 1.00 95.81 90 LYS A CA 1
ATOM 730 C C . LYS A 1 90 ? -5.305 4.787 1.011 1.00 95.81 90 LYS A C 1
ATOM 732 O O . LYS A 1 90 ? -6.301 4.508 1.659 1.00 95.81 90 LYS A O 1
ATOM 737 N N . TYR A 1 91 ? -4.381 3.875 0.700 1.00 93.94 91 TYR A N 1
ATOM 738 C CA . TYR A 1 91 ? -4.498 2.458 1.065 1.00 93.94 91 TYR A CA 1
ATOM 739 C C . TYR A 1 91 ? -4.583 2.250 2.584 1.00 93.94 91 TYR A C 1
ATOM 741 O O . TYR A 1 91 ? -5.416 1.475 3.065 1.00 93.94 91 TYR A O 1
ATOM 749 N N . THR A 1 92 ? -3.741 2.954 3.345 1.00 95.19 92 THR A N 1
ATOM 750 C CA . THR A 1 92 ? -3.752 2.875 4.810 1.00 95.19 92 THR A CA 1
ATOM 751 C C . THR A 1 92 ? -5.022 3.486 5.399 1.00 95.19 92 THR A C 1
ATOM 753 O O . THR A 1 92 ? -5.598 2.867 6.291 1.00 95.19 92 THR A O 1
ATOM 756 N N . LEU A 1 93 ? -5.522 4.599 4.843 1.00 97.50 93 LEU A N 1
ATOM 757 C CA . LEU A 1 93 ? -6.832 5.154 5.206 1.00 97.50 93 LEU A CA 1
ATOM 758 C C . LEU A 1 93 ? -7.972 4.164 4.913 1.00 97.50 93 LEU A C 1
ATOM 760 O O . LEU A 1 93 ? -8.739 3.846 5.812 1.00 97.50 93 LEU A O 1
ATOM 764 N N . THR A 1 94 ? -8.074 3.625 3.694 1.00 96.94 94 THR A N 1
ATOM 765 C CA . THR A 1 94 ? -9.137 2.670 3.326 1.00 96.94 94 THR A CA 1
ATOM 766 C C . THR A 1 94 ? -9.137 1.456 4.248 1.00 96.94 94 THR A C 1
ATOM 768 O O . THR A 1 94 ? -10.184 1.031 4.719 1.00 96.94 94 THR A O 1
ATOM 771 N N . THR A 1 95 ? -7.959 0.920 4.561 1.00 95.94 95 THR A N 1
ATOM 772 C CA . THR A 1 95 ? -7.842 -0.216 5.480 1.00 95.94 95 THR A CA 1
ATOM 773 C C . THR A 1 95 ? -8.256 0.145 6.908 1.00 95.94 95 THR A C 1
ATOM 775 O O . THR A 1 95 ? -8.813 -0.694 7.605 1.00 95.94 95 THR A O 1
ATOM 778 N N . HIS A 1 96 ? -7.988 1.373 7.353 1.00 96.81 96 HIS A N 1
ATOM 779 C CA . HIS A 1 96 ? -8.447 1.872 8.646 1.00 96.81 96 HIS A CA 1
ATOM 780 C C . HIS A 1 96 ? -9.974 2.045 8.687 1.00 96.81 96 HIS A C 1
ATOM 782 O O . HIS A 1 96 ? -10.598 1.625 9.658 1.00 96.81 96 HIS A O 1
ATOM 788 N N . LEU A 1 97 ? -10.588 2.566 7.617 1.00 97.44 97 LEU A N 1
ATOM 789 C CA . LEU A 1 97 ? -12.045 2.743 7.521 1.00 97.44 97 LEU A CA 1
ATOM 790 C C . LEU A 1 97 ? -12.823 1.425 7.643 1.00 97.44 97 LEU A C 1
ATOM 792 O O . LEU A 1 97 ? -13.951 1.423 8.132 1.00 97.44 97 LEU A O 1
ATOM 796 N N . ARG A 1 98 ? -12.214 0.290 7.283 1.00 96.88 98 ARG A N 1
ATOM 797 C CA . ARG A 1 98 ? -12.791 -1.043 7.527 1.00 96.88 98 ARG A CA 1
ATOM 798 C C . ARG A 1 98 ? -13.025 -1.347 9.005 1.00 96.88 98 ARG A C 1
ATOM 800 O O . ARG A 1 98 ? -13.927 -2.103 9.333 1.00 96.88 98 ARG A O 1
ATOM 807 N N . GLY A 1 99 ? -12.241 -0.747 9.900 1.00 95.88 99 GLY A N 1
ATOM 808 C CA . GLY A 1 99 ? -12.451 -0.863 11.343 1.00 95.88 99 GLY A CA 1
ATOM 809 C C . GLY A 1 99 ? -13.710 -0.136 11.818 1.00 95.88 99 GLY A C 1
ATOM 810 O O . GLY A 1 99 ? -14.371 -0.618 12.728 1.00 95.88 99 GLY A O 1
ATOM 811 N N . HIS A 1 100 ? -14.069 0.979 11.174 1.00 96.94 100 HIS A N 1
ATOM 812 C CA . HIS A 1 100 ? -15.300 1.715 11.476 1.00 96.94 100 HIS A CA 1
ATOM 813 C C . HIS A 1 100 ? -16.540 1.049 10.873 1.00 96.94 100 HIS A C 1
ATOM 815 O O . HIS A 1 100 ? -17.578 0.981 11.516 1.00 96.94 100 HIS A O 1
ATOM 821 N N . THR A 1 101 ? -16.430 0.557 9.639 1.00 96.00 101 THR A N 1
ATOM 822 C CA . THR A 1 101 ? -17.557 -0.043 8.901 1.00 96.00 101 THR A CA 1
ATOM 823 C C . THR A 1 101 ? -17.765 -1.526 9.205 1.00 96.00 101 THR A C 1
ATOM 825 O O . THR A 1 101 ? -18.802 -2.081 8.861 1.00 96.00 101 THR A O 1
ATOM 828 N N . GLY A 1 102 ? -16.772 -2.194 9.798 1.00 95.38 102 GLY A N 1
ATOM 829 C CA . GLY A 1 102 ? -16.772 -3.644 9.984 1.00 95.38 102 GLY A CA 1
ATOM 830 C C . GLY A 1 102 ? -16.506 -4.447 8.702 1.00 95.38 102 GLY A C 1
ATOM 831 O O . GLY A 1 102 ? -16.575 -5.674 8.737 1.00 95.38 102 GLY A O 1
ATOM 832 N N . GLU A 1 103 ? -16.179 -3.801 7.576 1.00 96.75 103 GLU A N 1
ATOM 833 C CA . GLU A 1 103 ? -15.950 -4.472 6.292 1.00 96.75 103 GLU A CA 1
ATOM 834 C C . GLU A 1 103 ? -14.761 -5.454 6.368 1.00 96.75 103 GLU A C 1
ATOM 836 O O . GLU A 1 103 ? -13.613 -5.086 6.647 1.00 96.75 103 GLU A O 1
ATOM 841 N N . ARG A 1 104 ? -15.015 -6.733 6.069 1.00 96.00 104 ARG A N 1
ATOM 842 C CA . ARG A 1 104 ? -14.011 -7.810 6.082 1.00 96.00 104 ARG A CA 1
ATOM 843 C C . ARG A 1 104 ? -13.983 -8.554 4.742 1.00 96.00 104 ARG A C 1
ATOM 845 O O . ARG A 1 104 ? -14.463 -9.680 4.657 1.00 96.00 104 ARG A O 1
ATOM 852 N N . PRO A 1 105 ? -13.404 -7.951 3.690 1.00 95.94 105 PRO A N 1
ATOM 853 C CA . PRO A 1 105 ? -13.530 -8.452 2.319 1.00 95.94 105 PRO A CA 1
ATOM 854 C C . PRO A 1 105 ? -12.690 -9.702 2.029 1.00 95.94 105 PRO A C 1
ATOM 856 O O . PRO A 1 105 ? -12.760 -10.249 0.934 1.00 95.94 105 PRO A O 1
ATOM 859 N N . PHE A 1 106 ? -11.845 -10.138 2.966 1.00 96.62 106 PHE A N 1
ATOM 860 C CA . PHE A 1 106 ? -10.964 -11.283 2.769 1.00 96.62 106 PHE A CA 1
ATOM 861 C C . PHE A 1 106 ? -11.459 -12.462 3.595 1.00 96.62 106 PHE A C 1
ATOM 863 O O . PHE A 1 106 ? -11.384 -12.408 4.819 1.00 96.62 106 PHE A O 1
ATOM 870 N N . SER A 1 107 ? -11.918 -13.525 2.945 1.00 96.62 107 SER A N 1
ATOM 871 C CA . SER A 1 107 ? -12.398 -14.744 3.597 1.00 96.62 107 SER A CA 1
ATOM 872 C C . SER A 1 107 ? -11.425 -15.911 3.422 1.00 96.62 107 SER A C 1
ATOM 874 O O . SER A 1 107 ? -10.739 -16.037 2.406 1.00 96.62 107 SER A O 1
ATOM 876 N N . CYS A 1 108 ? -11.347 -16.764 4.441 1.00 96.19 108 CYS A N 1
ATOM 877 C CA . CYS A 1 108 ? -10.683 -18.055 4.363 1.00 96.19 108 CYS A CA 1
ATOM 878 C C . CYS A 1 108 ? -11.608 -19.057 3.680 1.00 96.19 108 CYS A C 1
ATOM 880 O O . CYS A 1 108 ? -12.715 -19.294 4.157 1.00 96.19 108 CYS A O 1
ATOM 882 N N . VAL A 1 109 ? -11.137 -19.672 2.597 1.00 93.88 109 VAL A N 1
ATOM 883 C CA . VAL A 1 109 ? -11.917 -20.667 1.848 1.00 93.88 109 VAL A CA 1
ATOM 884 C C . VAL A 1 109 ? -12.112 -21.977 2.617 1.00 93.88 109 VAL A C 1
ATOM 886 O O . VAL A 1 109 ? -13.056 -22.698 2.332 1.00 93.88 109 VAL A O 1
ATOM 889 N N . HIS A 1 110 ? -11.260 -22.268 3.606 1.00 93.12 110 HIS A N 1
ATOM 890 C CA . HIS A 1 110 ? -11.312 -23.524 4.363 1.00 93.12 110 HIS A CA 1
ATOM 891 C C . HIS A 1 110 ? -12.240 -23.460 5.581 1.00 93.12 110 HIS A C 1
ATOM 893 O O . HIS A 1 110 ? -12.874 -24.450 5.910 1.00 93.12 110 HIS A O 1
ATOM 899 N N . CYS A 1 111 ? -12.334 -22.311 6.261 1.00 94.62 111 CYS A N 1
ATOM 900 C CA . CYS A 1 111 ? -13.120 -22.191 7.498 1.00 94.62 111 CYS A CA 1
ATOM 901 C C . CYS A 1 111 ? -14.089 -20.997 7.527 1.00 94.62 111 CYS A C 1
ATOM 903 O O . CYS A 1 111 ? -14.663 -20.698 8.571 1.00 94.62 111 CYS A O 1
ATOM 905 N N . GLY A 1 112 ? -14.213 -20.233 6.438 1.00 94.00 112 GLY A N 1
ATOM 906 C CA . GLY A 1 112 ? -15.123 -19.084 6.344 1.00 94.00 112 GLY A CA 1
ATOM 907 C C . GLY A 1 112 ? -14.723 -17.846 7.160 1.00 94.00 112 GLY A C 1
ATOM 908 O O . GLY A 1 112 ? -15.367 -16.807 7.039 1.00 94.00 112 GLY A O 1
ATOM 909 N N . SER A 1 113 ? -13.651 -17.903 7.961 1.00 95.50 113 SER A N 1
ATOM 910 C CA . SER A 1 113 ? -13.190 -16.760 8.766 1.00 95.50 113 SER A CA 1
ATOM 911 C C . SER A 1 113 ? -12.877 -15.543 7.893 1.00 95.50 113 SER A C 1
ATOM 913 O O . SER A 1 113 ? -12.217 -15.671 6.861 1.00 95.50 113 SER A O 1
ATOM 915 N N . THR A 1 114 ? -13.316 -14.353 8.316 1.00 96.69 114 THR A N 1
ATOM 916 C CA . THR A 1 114 ? -13.174 -13.108 7.544 1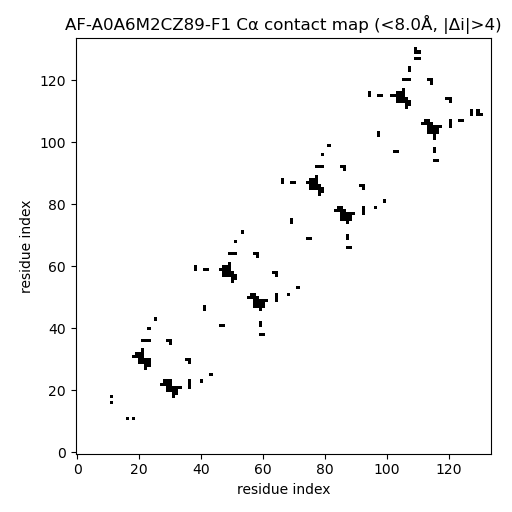.00 96.69 114 THR A CA 1
ATOM 917 C C . THR A 1 114 ? -12.199 -12.116 8.184 1.00 96.69 114 THR A C 1
ATOM 919 O O . THR A 1 114 ? -12.052 -12.024 9.403 1.00 96.69 114 THR A O 1
ATOM 922 N N . PHE A 1 115 ? -11.509 -11.337 7.348 1.00 95.69 115 PHE A N 1
ATOM 923 C CA . PHE A 1 115 ? -10.410 -10.458 7.740 1.00 95.69 115 PHE A CA 1
ATOM 924 C C . PHE A 1 115 ? -10.483 -9.099 7.032 1.00 95.69 115 PHE A C 1
ATOM 926 O O . PHE A 1 115 ? -10.836 -8.993 5.860 1.00 95.69 115 PHE A O 1
ATOM 933 N N . MET A 1 116 ? -10.051 -8.039 7.725 1.00 95.06 116 MET A N 1
ATOM 934 C CA . MET A 1 116 ? -9.966 -6.677 7.165 1.00 95.06 116 MET A CA 1
ATOM 935 C C . MET A 1 116 ? -8.768 -6.483 6.214 1.00 95.06 116 MET A C 1
ATOM 937 O O . MET A 1 116 ? -8.763 -5.578 5.375 1.00 95.06 116 MET A O 1
ATOM 941 N N . LYS A 1 117 ? -7.717 -7.305 6.364 1.00 94.94 117 LYS A N 1
ATOM 942 C CA . LYS A 1 117 ? -6.439 -7.204 5.637 1.00 94.94 117 LYS A CA 1
ATOM 943 C C . LYS A 1 117 ? -6.060 -8.545 5.008 1.00 94.94 117 LYS A C 1
ATOM 945 O O . LYS A 1 117 ? -6.089 -9.568 5.687 1.00 94.94 117 LYS A O 1
ATOM 950 N N . LYS A 1 118 ? -5.569 -8.514 3.764 1.00 94.44 118 LYS A N 1
ATOM 951 C CA . LYS A 1 118 ? -5.078 -9.703 3.040 1.00 94.44 118 LYS A CA 1
ATOM 952 C C . LYS A 1 118 ? -3.931 -10.415 3.765 1.00 94.44 118 LYS A C 1
ATOM 954 O O . LYS A 1 118 ? -3.874 -11.638 3.767 1.00 94.44 118 LYS A O 1
ATOM 959 N N . TYR A 1 119 ? -3.026 -9.662 4.395 1.00 93.94 119 TYR A N 1
ATOM 960 C CA . TYR A 1 119 ? -1.928 -10.242 5.179 1.00 93.94 119 TYR A CA 1
ATOM 961 C C . TYR A 1 119 ? -2.442 -11.097 6.347 1.00 93.94 119 TYR A C 1
ATOM 963 O O . TYR A 1 119 ? -1.938 -12.196 6.559 1.00 93.94 119 TYR A O 1
ATOM 971 N N . ASN A 1 120 ? -3.482 -10.634 7.050 1.00 95.12 120 ASN A N 1
ATOM 972 C CA . ASN A 1 120 ? -4.072 -11.381 8.161 1.00 95.12 120 ASN A CA 1
ATOM 973 C C . ASN A 1 120 ? -4.688 -12.694 7.667 1.00 95.12 120 ASN A C 1
ATOM 975 O O . ASN A 1 120 ? -4.467 -13.726 8.288 1.00 95.12 120 ASN A O 1
ATOM 979 N N . LEU A 1 121 ? -5.375 -12.666 6.518 1.00 96.19 121 LEU A N 1
ATOM 980 C CA . LEU A 1 121 ? -5.859 -13.882 5.865 1.00 96.19 121 LEU A CA 1
ATOM 981 C C . LEU A 1 121 ? -4.698 -14.829 5.521 1.00 96.19 121 LEU A C 1
ATOM 983 O O . LEU A 1 121 ? -4.760 -16.004 5.852 1.00 96.19 121 LEU A O 1
ATOM 987 N N . LYS A 1 122 ? -3.618 -14.336 4.901 1.00 95.00 122 LYS A N 1
ATOM 988 C CA . LYS A 1 122 ? -2.459 -15.172 4.537 1.00 95.00 122 LYS A CA 1
ATOM 989 C C . LYS A 1 122 ? -1.831 -15.852 5.761 1.00 95.00 122 LYS A C 1
ATOM 991 O O . LYS A 1 122 ? -1.507 -17.032 5.701 1.00 95.00 122 LYS A O 1
ATOM 996 N N . MET A 1 123 ? -1.672 -15.109 6.856 1.00 94.56 123 MET A N 1
ATOM 997 C CA . MET A 1 123 ? -1.154 -15.634 8.123 1.00 94.56 123 MET A CA 1
ATOM 998 C C . MET A 1 123 ? -2.122 -16.627 8.778 1.00 94.56 123 MET A C 1
ATOM 1000 O O . MET A 1 123 ? -1.683 -17.582 9.409 1.00 94.56 123 MET A O 1
ATOM 1004 N N . HIS A 1 124 ? -3.430 -16.409 8.637 1.00 94.88 124 HIS A N 1
ATOM 1005 C CA . HIS A 1 124 ? -4.435 -17.352 9.106 1.00 94.88 124 HIS A CA 1
ATOM 1006 C C . HIS A 1 124 ? -4.409 -18.653 8.298 1.00 94.88 124 HIS A C 1
ATOM 1008 O O . HIS A 1 124 ? -4.405 -19.718 8.901 1.00 94.88 124 HIS A O 1
ATOM 1014 N N . ILE A 1 125 ? -4.354 -18.580 6.962 1.00 94.00 125 ILE A N 1
ATOM 1015 C CA . ILE A 1 125 ? -4.364 -19.759 6.084 1.00 94.00 125 ILE A CA 1
ATOM 1016 C C . ILE A 1 125 ? -3.238 -20.724 6.466 1.00 94.00 125 ILE A C 1
ATOM 1018 O O . ILE A 1 125 ? -3.504 -21.904 6.625 1.00 94.00 125 ILE A O 1
ATOM 1022 N N . SER A 1 126 ? -2.014 -20.252 6.723 1.00 91.75 126 SER A N 1
ATOM 1023 C CA . SER A 1 126 ? -0.904 -21.149 7.099 1.00 91.75 126 SER A CA 1
ATOM 1024 C C . SER A 1 126 ? -1.083 -21.871 8.441 1.00 91.75 126 SER A C 1
ATOM 1026 O O . SER A 1 126 ? -0.325 -22.786 8.751 1.00 91.75 126 SER A O 1
ATOM 1028 N N . ARG A 1 127 ? -2.056 -21.456 9.256 1.00 90.69 127 ARG A N 1
ATOM 1029 C CA . ARG A 1 127 ? -2.369 -22.029 10.572 1.00 90.69 127 ARG A CA 1
ATOM 1030 C C . ARG A 1 127 ? -3.839 -22.431 10.682 1.00 90.69 127 ARG A C 1
AT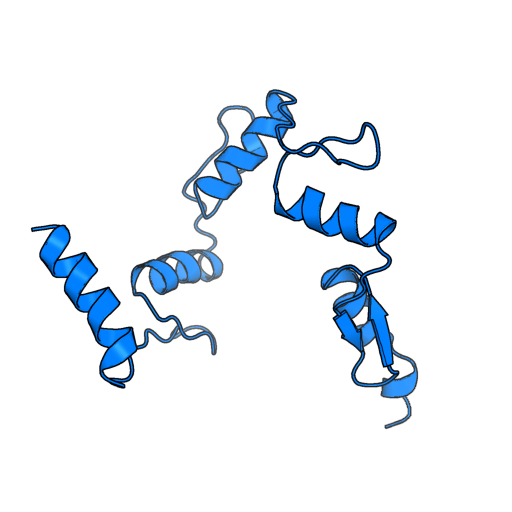OM 1032 O O . ARG A 1 127 ? -4.337 -22.592 11.793 1.00 90.69 127 ARG A O 1
ATOM 1039 N N . CYS A 1 128 ? -4.544 -22.539 9.557 1.00 91.50 128 CYS A N 1
ATOM 1040 C CA . CYS A 1 128 ? -5.972 -22.803 9.556 1.00 91.50 128 CYS A CA 1
ATOM 1041 C C . CYS A 1 128 ? -6.222 -24.221 10.096 1.00 91.50 128 CYS A C 1
ATOM 1043 O O . CYS A 1 128 ? -5.690 -25.169 9.520 1.00 91.50 128 CYS A O 1
ATOM 1045 N N . PRO A 1 129 ? -7.008 -24.397 11.175 1.00 84.88 129 PRO A N 1
ATOM 1046 C CA . PRO A 1 129 ? -7.283 -25.726 11.722 1.00 84.88 129 PRO A CA 1
ATOM 1047 C C . PRO A 1 129 ? -7.934 -26.659 10.694 1.00 84.88 129 PRO A C 1
ATOM 1049 O O . PRO A 1 129 ? -7.524 -27.805 10.572 1.00 84.88 129 PRO A O 1
ATOM 1052 N N . ALA A 1 130 ? -8.838 -26.121 9.868 1.00 85.69 130 ALA A N 1
ATOM 1053 C CA . ALA A 1 130 ? -9.553 -26.856 8.822 1.00 85.69 130 ALA A CA 1
ATOM 1054 C C . ALA A 1 130 ? -8.664 -27.366 7.666 1.00 85.69 130 ALA A C 1
ATOM 1056 O O . ALA A 1 130 ? -9.134 -28.135 6.841 1.00 85.69 130 ALA A O 1
ATOM 1057 N N . LEU A 1 131 ? -7.392 -26.947 7.579 1.00 75.62 131 LEU A N 1
ATOM 1058 C CA . LEU A 1 131 ? -6.419 -27.524 6.636 1.00 75.62 131 LEU A CA 1
ATOM 1059 C C . LEU A 1 131 ? -5.740 -28.790 7.167 1.00 75.62 131 LEU A C 1
ATOM 1061 O O . LEU A 1 131 ? -5.081 -29.485 6.405 1.00 75.62 131 LEU A O 1
ATOM 1065 N N . LYS A 1 132 ? -5.818 -29.051 8.476 1.00 62.84 132 LYS A N 1
ATOM 1066 C CA . LYS A 1 132 ? -5.220 -30.244 9.090 1.00 62.84 132 LYS A CA 1
ATOM 1067 C C . LYS A 1 132 ? -6.157 -31.454 9.066 1.00 62.84 132 LYS A C 1
ATOM 1069 O O . LYS A 1 132 ? -5.722 -32.544 9.411 1.00 62.84 132 LYS A O 1
ATOM 1074 N N . GLU A 1 133 ? -7.417 -31.245 8.696 1.00 57.91 133 GLU A N 1
ATOM 1075 C CA . GLU A 1 133 ? -8.481 -32.258 8.694 1.00 57.91 133 GLU A CA 1
ATOM 1076 C C . GLU A 1 133 ? -8.822 -32.764 7.277 1.00 57.91 133 GLU A C 1
ATOM 1078 O O . GLU A 1 133 ? -9.820 -33.458 7.099 1.00 57.91 133 GLU A O 1
ATOM 1083 N N . SER A 1 134 ? -8.000 -32.423 6.277 1.00 54.00 134 SER A N 1
ATOM 1084 C CA . SER A 1 134 ? -8.136 -32.820 4.866 1.00 54.00 134 SER A CA 1
ATOM 1085 C C . SER A 1 134 ? -6.985 -33.694 4.393 1.00 54.00 134 SER A C 1
ATOM 1087 O O . SER A 1 134 ? -5.833 -33.286 4.675 1.00 54.00 134 SER A O 1
#